Protein AF-A0A6N7X6L3-F1 (afdb_monomer)

Mean predicted aligned error: 9.49 Å

Secondary structure (DSSP, 8-state):
-HHHHHHTT-EE------TT-STTPPEEEEETTEEEEEEE-----TT--S-------HHHHHHHHHHHHHHHHH-TT---EEEEEEEEEE-STT-EEEEEETTHHHHHHHHS-----

Nearest PDB structures (foldseek):
  9jkp-assembly1_B  TM=3.740E-01  e=1.047E+00  Staphylococcus aureus subsp. aureus NCTC 8325
  4p86-assembly1_A  TM=4.506E-01  e=3.083E+00  Bacillus subtilis
  4p86-assembly1_D  TM=4.542E-01  e=6.056E+00  Bacillus subtilis

Structure (mmCIF, N/CA/C/O backbone):
data_AF-A0A6N7X6L3-F1
#
_entry.id   AF-A0A6N7X6L3-F1
#
loop_
_atom_site.group_PDB
_atom_site.id
_atom_site.type_symbol
_atom_site.label_atom_id
_atom_site.label_alt_id
_atom_site.label_comp_id
_atom_site.label_asym_id
_atom_site.label_entity_id
_atom_site.label_seq_id
_atom_site.pdbx_PDB_ins_code
_atom_site.Cartn_x
_atom_site.Cartn_y
_atom_site.Cartn_z
_atom_site.occupancy
_atom_site.B_iso_or_equiv
_atom_site.auth_seq_id
_atom_site.auth_comp_id
_atom_site.auth_asym_id
_atom_site.auth_atom_id
_atom_site.pdbx_PDB_model_num
ATOM 1 N N . MET A 1 1 ? 6.145 -9.542 -5.201 1.00 78.62 1 MET A N 1
ATOM 2 C CA . MET A 1 1 ? 5.902 -8.557 -4.121 1.00 78.62 1 MET A CA 1
ATO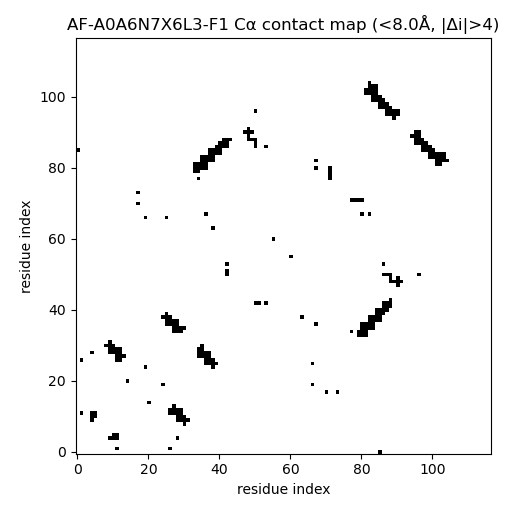M 3 C C . MET A 1 1 ? 4.874 -9.051 -3.105 1.00 78.62 1 MET A C 1
ATOM 5 O O . MET A 1 1 ? 5.204 -9.103 -1.931 1.00 78.62 1 MET A O 1
ATOM 9 N N . ARG A 1 2 ? 3.677 -9.490 -3.521 1.00 84.38 2 ARG A N 1
ATOM 10 C CA . ARG A 1 2 ? 2.666 -10.061 -2.603 1.00 84.38 2 ARG A CA 1
ATOM 11 C C . ARG A 1 2 ? 3.207 -11.226 -1.756 1.00 84.38 2 ARG A C 1
ATOM 13 O O . ARG A 1 2 ? 3.108 -11.180 -0.538 1.00 84.38 2 ARG A O 1
ATOM 20 N N . ASP A 1 3 ? 3.899 -12.182 -2.378 1.00 86.81 3 ASP A N 1
ATOM 21 C CA . ASP A 1 3 ? 4.529 -13.297 -1.645 1.00 86.81 3 ASP A CA 1
ATOM 22 C C . ASP A 1 3 ? 5.644 -12.843 -0.693 1.00 86.81 3 ASP A C 1
ATOM 24 O O . ASP A 1 3 ? 5.833 -13.425 0.372 1.00 86.81 3 ASP A O 1
ATOM 28 N N . TYR A 1 4 ? 6.377 -11.783 -1.054 1.00 87.94 4 TYR A N 1
ATOM 29 C CA . TYR A 1 4 ? 7.390 -11.189 -0.179 1.00 87.94 4 TYR A CA 1
ATOM 30 C C . TYR A 1 4 ? 6.740 -10.592 1.074 1.00 87.94 4 TYR A C 1
ATOM 32 O O . TYR A 1 4 ? 7.193 -10.866 2.182 1.00 87.94 4 TYR A O 1
ATOM 40 N N . LEU A 1 5 ? 5.659 -9.829 0.905 1.00 88.56 5 LEU A N 1
ATOM 41 C CA . LEU A 1 5 ? 4.891 -9.253 2.007 1.00 88.56 5 LEU A CA 1
ATOM 42 C C . LEU A 1 5 ? 4.325 -10.343 2.923 1.00 88.56 5 LEU A C 1
ATOM 44 O O . LEU A 1 5 ? 4.548 -10.301 4.132 1.00 88.56 5 LEU A O 1
ATOM 48 N N . ALA A 1 6 ? 3.699 -11.370 2.344 1.00 90.00 6 ALA A N 1
ATOM 49 C CA . ALA A 1 6 ? 3.192 -12.516 3.093 1.00 90.00 6 ALA A CA 1
ATOM 50 C C . ALA A 1 6 ? 4.307 -13.222 3.884 1.00 90.00 6 ALA A C 1
ATOM 52 O O . ALA A 1 6 ? 4.153 -13.514 5.068 1.00 90.00 6 ALA A O 1
ATOM 53 N N . HIS A 1 7 ? 5.477 -13.426 3.270 1.00 91.00 7 HIS A N 1
ATOM 54 C CA . HIS A 1 7 ? 6.644 -13.988 3.953 1.00 91.00 7 HIS A CA 1
ATOM 55 C C . HIS A 1 7 ? 7.160 -13.100 5.099 1.00 91.00 7 HIS A C 1
ATOM 57 O O . HIS A 1 7 ? 7.737 -13.602 6.064 1.00 91.00 7 HIS A O 1
ATOM 63 N N . ARG A 1 8 ? 6.956 -11.782 5.012 1.00 89.50 8 ARG A N 1
ATOM 64 C CA . ARG A 1 8 ? 7.311 -10.807 6.053 1.00 89.50 8 ARG A CA 1
ATOM 65 C C . ARG A 1 8 ? 6.237 -10.651 7.135 1.00 89.50 8 ARG A C 1
ATOM 67 O O . ARG A 1 8 ? 6.478 -9.899 8.073 1.00 89.50 8 ARG A O 1
ATOM 74 N N . GLY A 1 9 ? 5.123 -11.380 7.038 1.00 91.88 9 GLY A N 1
ATOM 75 C CA . GLY A 1 9 ? 4.037 -11.378 8.023 1.00 91.88 9 GLY A CA 1
ATOM 76 C C . GLY A 1 9 ? 2.903 -10.397 7.728 1.00 91.88 9 GLY A C 1
ATOM 77 O O . GLY A 1 9 ? 2.046 -10.215 8.583 1.00 91.88 9 GLY A O 1
ATOM 78 N N . TYR A 1 10 ? 2.887 -9.781 6.545 1.00 92.38 10 TYR A N 1
ATOM 79 C CA . TYR A 1 10 ? 1.812 -8.884 6.131 1.00 92.38 10 TYR A CA 1
ATOM 80 C C . TYR A 1 10 ? 0.626 -9.699 5.617 1.00 92.38 10 TYR A C 1
ATOM 82 O O . TYR A 1 10 ? 0.813 -10.653 4.852 1.00 92.38 10 TYR A O 1
ATOM 90 N N . GLU A 1 11 ? -0.595 -9.282 5.938 1.00 91.69 11 GLU A N 1
ATOM 91 C CA . GLU A 1 11 ? -1.791 -9.886 5.348 1.00 91.69 11 GLU A CA 1
ATOM 92 C C . GLU A 1 11 ? -2.167 -9.111 4.085 1.00 91.69 11 GLU A C 1
ATOM 94 O O . GLU A 1 11 ? -2.623 -7.969 4.132 1.00 91.69 11 GLU A O 1
ATOM 99 N N . VAL A 1 12 ? -1.923 -9.711 2.920 1.00 87.81 12 VAL A N 1
ATOM 100 C CA . VAL A 1 12 ?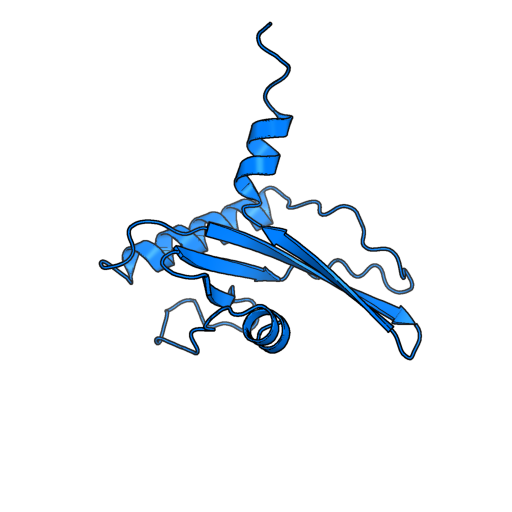 -2.218 -9.077 1.631 1.00 87.81 12 VAL A CA 1
ATOM 101 C C . VAL A 1 12 ? -3.718 -9.139 1.365 1.00 87.81 12 VAL A C 1
ATOM 103 O O . VAL A 1 12 ? -4.280 -10.226 1.209 1.00 87.81 12 VAL A O 1
ATOM 106 N N . ARG A 1 13 ? -4.358 -7.974 1.223 1.00 83.00 13 ARG A N 1
ATOM 107 C CA . ARG A 1 13 ? -5.760 -7.894 0.814 1.00 83.00 13 ARG A CA 1
ATOM 108 C C . ARG A 1 13 ? -5.833 -8.098 -0.694 1.00 83.00 13 A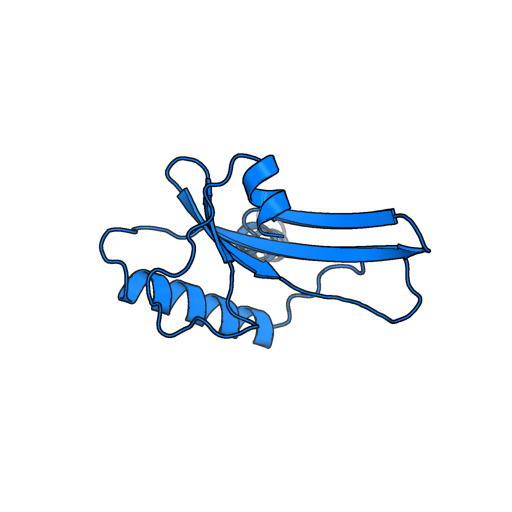RG A C 1
ATOM 110 O O . ARG A 1 13 ? -5.183 -7.407 -1.483 1.00 83.00 13 ARG A O 1
ATOM 117 N N . THR A 1 14 ? -6.552 -9.132 -1.109 1.00 64.31 14 THR A N 1
ATOM 118 C CA . THR A 1 14 ? -6.748 -9.452 -2.523 1.00 64.31 14 THR A CA 1
ATOM 119 C C . THR A 1 14 ? -8.157 -9.033 -2.913 1.00 64.31 14 THR A C 1
ATOM 121 O O . THR A 1 14 ? -9.110 -9.739 -2.624 1.00 64.31 14 THR A O 1
ATOM 124 N N . ALA A 1 15 ? -8.244 -7.873 -3.571 1.00 57.34 15 ALA A N 1
ATOM 125 C CA . ALA A 1 15 ? -9.417 -7.370 -4.280 1.00 57.34 15 ALA A CA 1
ATOM 126 C C . ALA A 1 15 ? -10.697 -7.231 -3.433 1.00 57.34 15 ALA A C 1
ATOM 128 O O . ALA A 1 15 ? -11.684 -7.928 -3.663 1.00 57.34 15 ALA A O 1
ATOM 129 N N . ASP A 1 16 ? -10.731 -6.231 -2.552 1.00 52.78 16 ASP A N 1
ATOM 130 C CA . ASP A 1 16 ? -12.000 -5.663 -2.077 1.00 52.78 16 ASP A CA 1
ATOM 131 C C . ASP A 1 16 ? -12.576 -4.713 -3.140 1.00 52.78 16 ASP A C 1
ATOM 133 O O . ASP A 1 16 ? -12.857 -3.558 -2.857 1.00 52.78 16 ASP A O 1
ATOM 137 N N . SER A 1 17 ? -12.721 -5.173 -4.393 1.00 51.41 17 SER A N 1
ATOM 138 C CA . SER A 1 17 ? -13.415 -4.457 -5.483 1.00 51.41 17 SER A CA 1
ATOM 139 C C . SER A 1 17 ? -13.172 -2.940 -5.506 1.00 51.41 17 SER A C 1
ATOM 141 O O . SER A 1 17 ? -14.103 -2.149 -5.680 1.00 51.41 17 SER A O 1
ATOM 143 N N . TRP A 1 18 ? -11.932 -2.520 -5.260 1.00 63.50 18 TRP A N 1
ATOM 144 C CA . TRP A 1 18 ? -11.617 -1.110 -5.169 1.00 63.50 18 TRP A CA 1
ATOM 145 C C . TRP A 1 18 ? -11.501 -0.578 -6.589 1.00 63.50 18 TRP A C 1
ATOM 147 O O . TRP A 1 18 ? -10.889 -1.192 -7.463 1.00 63.50 18 TRP A O 1
ATOM 157 N N . SER A 1 19 ? -12.086 0.590 -6.829 1.00 54.56 19 SER A N 1
ATOM 158 C CA . SER A 1 19 ? -12.131 1.243 -8.141 1.00 54.56 19 SER A CA 1
ATOM 159 C C . SER A 1 19 ? -10.751 1.515 -8.773 1.00 54.56 19 SER A C 1
ATOM 161 O O . SER A 1 19 ? -10.680 1.934 -9.929 1.00 54.56 19 SER A O 1
ATOM 163 N N . GLY A 1 20 ? -9.665 1.271 -8.031 1.00 54.97 20 GLY A N 1
ATOM 164 C CA . GLY A 1 20 ? -8.279 1.374 -8.465 1.00 54.97 20 GLY A CA 1
ATOM 165 C C . GLY A 1 20 ? -7.58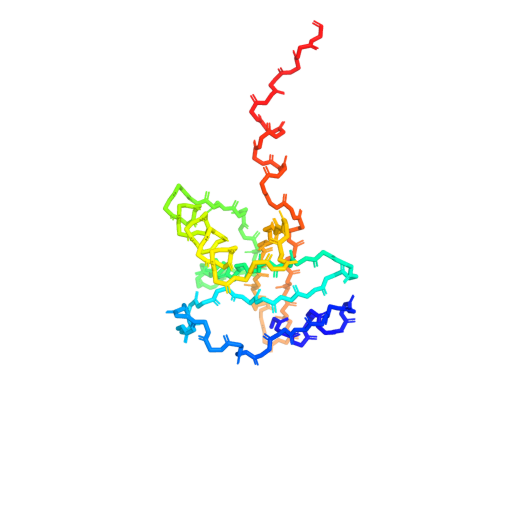7 0.075 -8.897 1.00 54.97 20 GLY A C 1
ATOM 166 O O . GLY A 1 20 ? -6.411 0.191 -9.208 1.00 54.97 20 GLY A O 1
ATOM 167 N N . ASP A 1 21 ? -8.241 -1.100 -8.941 1.00 55.56 21 ASP A N 1
ATOM 168 C CA . ASP A 1 21 ? -7.650 -2.437 -9.237 1.00 55.56 21 ASP A CA 1
ATOM 169 C C . ASP A 1 21 ? -7.142 -2.632 -10.700 1.00 55.56 21 ASP A C 1
ATOM 171 O O . ASP A 1 21 ? -7.475 -3.596 -11.395 1.00 55.56 21 ASP A O 1
ATOM 175 N N . GLY A 1 22 ? -6.327 -1.705 -11.208 1.00 58.22 22 GLY A N 1
ATOM 176 C CA . GLY A 1 22 ? -5.535 -1.873 -12.431 1.00 58.22 22 GLY A CA 1
ATOM 177 C C . GLY A 1 22 ? -4.236 -2.660 -12.206 1.00 58.22 22 GLY A C 1
ATOM 178 O O . GLY A 1 22 ? -3.842 -2.936 -11.077 1.00 58.22 22 GLY A O 1
ATOM 179 N N . GLU A 1 23 ? -3.530 -3.000 -13.287 1.00 56.84 23 GLU A N 1
ATOM 180 C CA . GLU A 1 23 ? -2.237 -3.714 -13.229 1.00 56.84 23 GLU A CA 1
ATOM 181 C C . GLU A 1 23 ? -1.156 -2.925 -12.457 1.00 56.84 23 GLU A C 1
ATOM 183 O O . GLU A 1 23 ? -0.315 -3.523 -11.789 1.00 56.84 23 GLU A O 1
A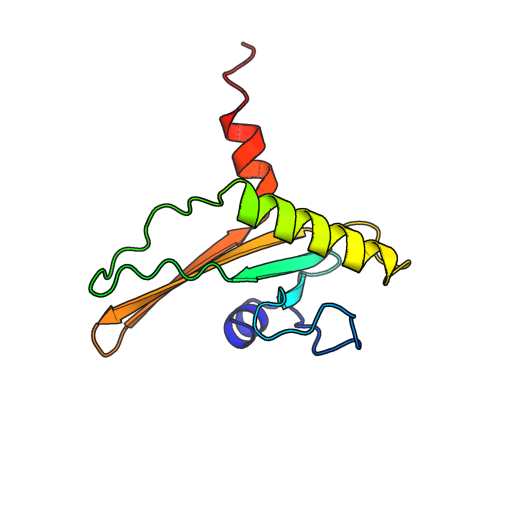TOM 188 N N . ASP A 1 24 ? -1.270 -1.592 -12.449 1.00 62.19 24 ASP A N 1
ATOM 189 C CA . ASP A 1 24 ? -0.400 -0.655 -11.722 1.00 62.19 24 ASP A CA 1
ATOM 190 C C . ASP A 1 24 ? -0.968 -0.216 -10.355 1.00 62.19 24 ASP A C 1
ATOM 192 O O . ASP A 1 24 ? -0.491 0.745 -9.746 1.00 62.19 24 ASP A O 1
ATOM 196 N N . ALA A 1 25 ? -2.025 -0.876 -9.869 1.00 70.81 25 ALA A N 1
ATOM 197 C CA . ALA A 1 25 ? -2.627 -0.550 -8.582 1.00 70.81 25 ALA A CA 1
ATOM 198 C C . ALA A 1 25 ? -1.670 -0.868 -7.424 1.00 70.81 25 ALA A C 1
ATOM 200 O O . ALA A 1 25 ? -1.020 -1.922 -7.426 1.00 70.81 25 ALA A O 1
ATOM 201 N N . PRO A 1 26 ? -1.610 -0.018 -6.385 1.00 77.00 26 PRO A N 1
ATOM 202 C CA . PRO A 1 26 ? -0.818 -0.330 -5.210 1.00 77.00 26 PRO A CA 1
ATOM 203 C C . PRO A 1 26 ? -1.351 -1.583 -4.509 1.00 77.00 26 PRO A C 1
ATOM 205 O O . PRO A 1 26 ? -2.555 -1.837 -4.447 1.00 77.00 26 PRO A O 1
ATOM 208 N N . ILE A 1 27 ? -0.440 -2.373 -3.945 1.00 84.94 27 ILE A N 1
ATOM 209 C CA . ILE A 1 27 ? -0.809 -3.533 -3.137 1.00 84.94 27 ILE A CA 1
ATOM 210 C C . ILE A 1 27 ? -1.288 -3.032 -1.782 1.00 84.94 27 ILE A C 1
ATOM 212 O O . ILE A 1 27 ? -0.541 -2.378 -1.060 1.00 84.94 27 ILE A O 1
ATOM 216 N N . VAL A 1 28 ? -2.504 -3.408 -1.411 1.00 87.94 28 VAL A N 1
ATOM 217 C CA . VAL A 1 28 ? -3.032 -3.181 -0.069 1.00 87.94 28 VAL A CA 1
ATOM 218 C C . VAL A 1 28 ? -2.693 -4.378 0.816 1.00 87.94 28 VAL A C 1
ATOM 220 O O . VAL A 1 28 ? -2.917 -5.533 0.440 1.00 87.94 28 VAL A O 1
ATOM 223 N N . ALA A 1 29 ? -2.151 -4.112 1.996 1.00 90.88 29 ALA A N 1
ATOM 224 C CA . ALA A 1 29 ? -1.863 -5.118 3.007 1.00 90.88 29 ALA A CA 1
ATOM 225 C C . ALA A 1 29 ? -2.087 -4.560 4.418 1.00 90.88 29 ALA A C 1
ATOM 227 O O . ALA A 1 29 ? -2.258 -3.355 4.590 1.00 90.88 29 ALA A O 1
ATOM 228 N N . THR A 1 30 ? -2.065 -5.420 5.430 1.00 92.00 30 THR A N 1
ATOM 229 C CA . THR A 1 30 ? -1.980 -5.011 6.838 1.00 92.00 30 THR A CA 1
ATOM 230 C C . THR A 1 30 ? -0.657 -5.454 7.453 1.00 92.00 30 THR A C 1
ATOM 232 O O . THR A 1 30 ? -0.157 -6.542 7.164 1.00 92.00 30 THR A O 1
ATOM 235 N N . ASP A 1 31 ? -0.087 -4.591 8.292 1.00 92.19 31 ASP A N 1
ATOM 236 C CA . ASP A 1 31 ? 1.070 -4.862 9.149 1.00 92.19 31 ASP A CA 1
ATOM 237 C C . ASP A 1 31 ? 0.621 -4.710 10.608 1.00 92.19 31 ASP A C 1
ATOM 239 O O . ASP A 1 31 ? 0.566 -3.604 11.150 1.00 92.19 31 ASP A O 1
ATOM 243 N N . GLY A 1 32 ? 0.182 -5.817 11.214 1.00 89.94 32 GLY A N 1
ATOM 244 C CA . GLY A 1 32 ? -0.573 -5.769 12.467 1.00 89.94 32 GLY A CA 1
ATOM 245 C C . GLY A 1 32 ? -1.887 -5.003 12.283 1.00 89.94 32 GLY A C 1
ATOM 246 O O . GLY A 1 32 ? -2.698 -5.365 11.433 1.00 89.94 32 GLY A O 1
ATOM 247 N N . ASP A 1 33 ? -2.070 -3.932 13.056 1.00 88.25 33 ASP A N 1
ATOM 248 C CA . ASP A 1 33 ? -3.271 -3.083 13.009 1.00 88.25 33 ASP A CA 1
ATOM 249 C C . ASP A 1 33 ? -3.171 -1.947 11.969 1.00 88.25 33 ASP A C 1
ATOM 251 O O . ASP A 1 33 ? -4.119 -1.185 11.778 1.00 88.25 33 ASP A O 1
ATOM 255 N N . GLU A 1 34 ? -2.025 -1.793 11.297 1.00 89.69 34 GLU A N 1
ATOM 256 C CA . GLU A 1 34 ? -1.795 -0.704 10.347 1.00 89.69 34 GLU A CA 1
ATOM 257 C C . GLU A 1 34 ? -2.136 -1.132 8.915 1.00 89.69 34 GLU A C 1
ATOM 259 O O . GLU A 1 34 ? -1.640 -2.144 8.416 1.00 89.69 34 GLU A O 1
ATOM 264 N N . THR A 1 35 ? -2.957 -0.339 8.220 1.00 89.75 35 THR A N 1
ATOM 265 C CA . THR A 1 35 ? -3.191 -0.526 6.781 1.00 89.75 35 THR A CA 1
ATOM 266 C C . THR A 1 35 ? -2.021 0.049 5.992 1.00 89.75 35 THR A C 1
ATOM 268 O O . THR A 1 35 ? -1.627 1.199 6.186 1.00 89.75 35 THR A O 1
ATOM 271 N N . VAL A 1 36 ? -1.486 -0.738 5.066 1.00 85.44 36 VAL A N 1
ATOM 272 C CA . VAL A 1 36 ? -0.338 -0.398 4.230 1.00 85.44 36 VAL A CA 1
ATOM 273 C C . VAL A 1 36 ? -0.766 -0.384 2.769 1.00 85.44 36 VAL A C 1
ATOM 275 O O . VAL A 1 36 ? -1.250 -1.390 2.248 1.00 85.44 36 VAL A O 1
ATOM 278 N N . LEU A 1 37 ? -0.542 0.741 2.091 1.00 84.81 37 LEU A N 1
ATOM 279 C CA . LEU A 1 37 ? -0.556 0.805 0.631 1.00 84.81 37 LEU A CA 1
ATOM 280 C C . LEU A 1 37 ? 0.885 0.790 0.138 1.00 84.81 37 LEU A C 1
ATOM 282 O O . LEU A 1 37 ? 1.662 1.699 0.435 1.00 84.81 37 LEU A O 1
ATOM 286 N N . MET A 1 38 ? 1.221 -0.248 -0.622 1.00 83.06 38 MET A N 1
ATOM 287 C CA . MET A 1 38 ? 2.536 -0.439 -1.207 1.00 83.06 38 MET A CA 1
ATOM 288 C C . MET A 1 38 ? 2.528 -0.110 -2.698 1.00 83.06 38 MET A C 1
ATOM 290 O O . MET A 1 38 ? 1.919 -0.831 -3.493 1.00 83.06 38 MET A O 1
ATOM 294 N N . ALA A 1 39 ? 3.271 0.926 -3.080 1.00 81.00 39 ALA A N 1
ATOM 295 C CA . ALA A 1 39 ? 3.650 1.152 -4.468 1.00 81.00 39 ALA A CA 1
ATOM 296 C C . ALA A 1 39 ? 4.781 0.204 -4.877 1.00 81.00 39 ALA A C 1
ATOM 298 O O . ALA A 1 39 ? 5.715 -0.043 -4.110 1.00 81.00 39 ALA A O 1
ATOM 299 N N . ILE A 1 40 ? 4.725 -0.298 -6.111 1.00 73.62 40 ILE A N 1
ATOM 300 C CA . ILE A 1 40 ? 5.862 -0.975 -6.737 1.00 73.62 40 ILE A CA 1
ATOM 301 C C . ILE A 1 40 ? 6.487 -0.002 -7.729 1.00 73.62 40 ILE A C 1
ATOM 303 O O . ILE A 1 40 ? 5.898 0.302 -8.760 1.00 73.62 40 ILE A O 1
ATOM 307 N N . ILE A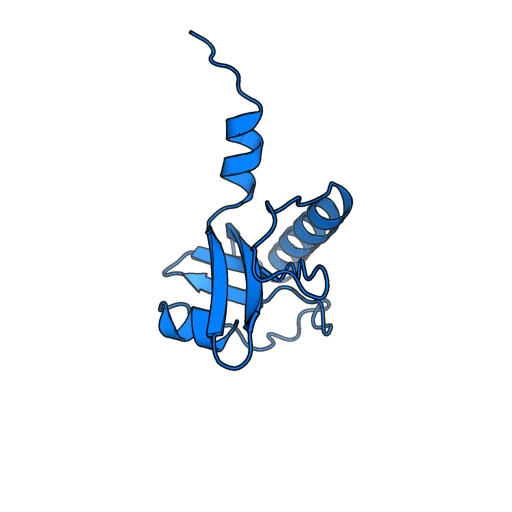 1 41 ? 7.694 0.462 -7.427 1.00 69.25 41 ILE A N 1
ATOM 308 C CA . ILE A 1 41 ? 8.467 1.335 -8.303 1.00 69.25 41 ILE A CA 1
ATOM 309 C C . ILE A 1 41 ? 9.531 0.466 -8.971 1.00 69.25 41 ILE A C 1
ATOM 311 O O . ILE A 1 41 ? 10.556 0.130 -8.377 1.00 69.25 41 ILE A O 1
ATOM 315 N N . SER A 1 42 ? 9.287 0.048 -10.211 1.00 59.78 42 SER A N 1
ATOM 316 C CA . SER A 1 42 ? 10.298 -0.658 -10.999 1.00 59.78 42 SER A CA 1
ATOM 317 C C . SER A 1 42 ? 11.275 0.353 -11.597 1.00 59.78 42 SER A C 1
ATOM 319 O O . SER A 1 42 ? 10.991 0.964 -12.625 1.00 59.78 42 SER A O 1
ATOM 321 N N . VAL A 1 43 ? 12.439 0.530 -10.972 1.00 54.44 43 VAL A N 1
ATOM 322 C CA . VAL A 1 43 ? 13.544 1.286 -11.578 1.00 54.44 43 VAL A CA 1
ATOM 323 C C . VAL A 1 43 ? 14.477 0.288 -12.256 1.00 54.44 43 VAL A C 1
ATOM 325 O O . VAL A 1 43 ? 15.467 -0.152 -11.678 1.00 54.44 43 VAL A O 1
ATOM 328 N N . CYS A 1 44 ? 14.129 -0.130 -13.470 1.00 48.84 44 CYS A N 1
ATOM 329 C CA . CYS A 1 44 ? 15.022 -0.932 -14.298 1.00 48.84 44 CYS A CA 1
ATOM 330 C C . CYS A 1 44 ? 15.689 -0.021 -15.331 1.00 48.84 44 CYS A C 1
ATOM 332 O O . CYS A 1 44 ? 15.108 0.255 -16.375 1.00 48.84 44 CYS A O 1
ATOM 334 N N . GLU A 1 45 ? 16.923 0.417 -15.072 1.00 52.97 45 GLU A N 1
ATOM 335 C CA . GLU A 1 45 ? 17.836 0.645 -16.194 1.00 52.97 45 GLU A CA 1
ATOM 336 C C . GLU A 1 45 ? 18.244 -0.738 -16.715 1.00 52.97 45 GLU A C 1
ATOM 338 O O . GLU A 1 45 ? 18.830 -1.536 -15.977 1.00 52.97 45 GLU A O 1
ATOM 343 N N . GLU A 1 46 ? 17.881 -1.060 -17.960 1.00 50.97 46 GLU A N 1
ATOM 344 C CA . GLU A 1 46 ? 18.257 -2.330 -18.588 1.00 50.97 46 GLU A CA 1
ATOM 345 C C . GLU A 1 46 ? 19.777 -2.543 -18.493 1.00 50.97 46 GLU A C 1
ATOM 347 O O . GLU A 1 46 ? 20.569 -1.734 -18.974 1.00 50.97 46 GLU A O 1
ATOM 352 N N . GLY A 1 47 ? 20.190 -3.644 -17.857 1.00 55.34 47 GLY A N 1
ATOM 353 C CA . GLY A 1 47 ? 21.602 -4.015 -17.706 1.00 55.34 47 GLY A CA 1
ATOM 354 C C . GLY A 1 47 ? 22.289 -3.527 -16.426 1.00 55.34 47 GLY A C 1
ATOM 355 O O . GLY A 1 47 ? 23.463 -3.841 -16.234 1.00 55.34 47 GLY A O 1
ATOM 356 N N . SER A 1 48 ? 21.586 -2.822 -15.534 1.00 61.78 48 SER A N 1
ATOM 357 C CA . SER A 1 48 ? 22.095 -2.472 -14.203 1.00 61.78 48 SER A CA 1
ATOM 358 C C . SER A 1 48 ? 21.639 -3.490 -13.152 1.00 61.78 48 SER A C 1
ATOM 360 O O . SER A 1 48 ? 20.451 -3.768 -13.019 1.00 61.78 48 SER A O 1
ATOM 362 N N . ASP A 1 49 ? 22.572 -4.038 -12.369 1.00 64.62 49 ASP A N 1
ATOM 363 C CA . ASP A 1 49 ? 22.286 -4.862 -11.182 1.00 64.62 49 ASP A CA 1
ATOM 364 C C . ASP A 1 49 ? 22.229 -4.028 -9.883 1.00 64.62 49 ASP A C 1
ATOM 366 O O . ASP A 1 49 ? 22.172 -4.567 -8.761 1.00 64.62 49 ASP A O 1
ATOM 370 N N . ILE A 1 50 ? 22.275 -2.701 -10.042 1.00 63.28 50 ILE A N 1
ATOM 371 C CA . ILE A 1 50 ? 22.265 -1.708 -8.978 1.00 63.28 50 ILE A CA 1
ATOM 372 C C . ILE A 1 50 ? 20.837 -1.200 -8.812 1.00 63.28 50 ILE A C 1
ATOM 374 O O . ILE A 1 50 ? 20.232 -0.667 -9.738 1.00 63.28 50 ILE A O 1
ATOM 378 N N . LEU A 1 51 ? 20.320 -1.308 -7.589 1.00 65.25 51 LEU A N 1
ATOM 379 C CA . LEU A 1 51 ? 19.120 -0.583 -7.191 1.00 65.25 51 LEU A CA 1
ATOM 380 C C . LEU A 1 51 ? 19.450 0.910 -7.173 1.00 65.25 51 LEU A C 1
ATOM 382 O O . LEU A 1 51 ? 20.087 1.385 -6.226 1.00 65.25 51 LEU A O 1
ATOM 386 N N . ALA A 1 52 ? 19.040 1.630 -8.219 1.00 62.25 52 ALA A N 1
ATOM 387 C CA . ALA A 1 52 ? 19.168 3.082 -8.292 1.00 62.25 52 ALA A CA 1
ATOM 388 C C . ALA A 1 52 ? 18.589 3.733 -7.028 1.00 62.25 52 ALA A C 1
ATOM 390 O O . ALA A 1 52 ? 17.720 3.158 -6.365 1.00 62.25 52 ALA A O 1
ATOM 391 N N . GLU A 1 53 ? 19.065 4.921 -6.647 1.00 61.69 53 GLU A N 1
ATOM 392 C CA . GLU A 1 53 ? 18.393 5.639 -5.566 1.00 61.69 53 GLU A CA 1
ATOM 393 C C . GLU A 1 53 ? 16.926 5.868 -5.955 1.00 61.69 53 GLU A C 1
ATOM 395 O O . GLU A 1 53 ? 16.654 6.282 -7.083 1.00 61.69 53 GLU A O 1
ATOM 400 N N . PRO A 1 54 ? 15.975 5.570 -5.055 1.00 60.25 54 PRO A N 1
ATOM 401 C CA . PRO A 1 54 ? 14.569 5.719 -5.368 1.00 60.25 54 PRO A CA 1
ATOM 402 C C . PRO A 1 54 ? 14.284 7.214 -5.478 1.00 60.25 54 PRO A C 1
ATOM 404 O O . PRO A 1 54 ? 14.276 7.934 -4.478 1.00 60.25 54 PRO A O 1
ATOM 407 N N . CYS A 1 55 ? 14.103 7.683 -6.708 1.00 56.44 55 CYS A N 1
ATOM 408 C CA . CYS A 1 55 ? 13.593 9.010 -6.996 1.00 56.44 55 CYS A CA 1
ATOM 409 C C . CYS A 1 55 ? 12.084 8.863 -7.171 1.00 56.44 55 CYS A C 1
ATOM 411 O O . CYS A 1 55 ? 11.605 8.625 -8.276 1.00 56.44 55 CYS A O 1
ATOM 413 N N . VAL A 1 56 ? 11.339 8.927 -6.066 1.00 62.81 56 VAL A N 1
ATOM 414 C CA . VAL A 1 56 ? 9.892 9.138 -6.164 1.00 62.81 56 VAL A CA 1
ATOM 415 C C . VAL A 1 56 ? 9.724 10.559 -6.681 1.00 62.81 56 VAL A C 1
ATOM 417 O O . VAL A 1 56 ? 9.987 11.523 -5.957 1.00 62.81 56 VAL A O 1
ATOM 420 N N . GLY A 1 57 ? 9.393 10.694 -7.961 1.00 66.81 57 GLY A N 1
ATOM 421 C CA . GLY A 1 57 ? 9.113 11.990 -8.547 1.00 66.81 57 GLY A CA 1
ATOM 422 C C . GLY A 1 57 ? 7.812 12.568 -7.993 1.00 66.81 57 GLY A C 1
ATOM 423 O O . GLY A 1 57 ? 7.004 11.900 -7.345 1.00 66.81 57 GLY A O 1
ATOM 424 N N . VAL A 1 58 ? 7.598 13.857 -8.254 1.00 70.88 58 VAL A N 1
ATOM 425 C CA . VAL A 1 58 ? 6.379 14.563 -7.827 1.00 70.88 58 VAL A CA 1
ATOM 426 C C . VAL A 1 58 ? 5.123 13.913 -8.426 1.00 70.88 58 VAL A C 1
ATOM 428 O O . VAL A 1 58 ? 4.075 13.892 -7.787 1.00 70.88 58 VAL A O 1
ATOM 431 N N . ALA A 1 59 ? 5.220 13.356 -9.637 1.00 73.06 59 ALA A N 1
ATOM 432 C CA . ALA A 1 59 ? 4.100 12.702 -10.305 1.00 73.06 59 ALA A CA 1
ATOM 433 C C . ALA A 1 59 ? 3.718 11.380 -9.623 1.00 73.06 59 ALA A C 1
ATOM 435 O O . ALA A 1 59 ? 2.545 11.166 -9.320 1.00 73.06 59 ALA A O 1
ATOM 436 N N . GLU A 1 60 ? 4.701 10.529 -9.327 1.00 73.25 60 GLU A N 1
ATOM 437 C CA . GLU A 1 60 ? 4.517 9.269 -8.605 1.00 73.25 60 GLU A CA 1
ATOM 438 C C . GLU A 1 60 ? 3.952 9.530 -7.205 1.00 73.25 60 GLU A C 1
ATOM 440 O O . GLU A 1 60 ? 3.030 8.845 -6.759 1.00 73.25 60 GLU A O 1
ATOM 445 N N . PHE A 1 61 ? 4.430 10.589 -6.548 1.00 74.19 61 PHE A N 1
ATOM 446 C CA . PHE A 1 61 ? 3.898 11.022 -5.263 1.00 74.19 61 PHE A CA 1
ATOM 447 C C . PHE A 1 61 ? 2.416 11.416 -5.336 1.00 74.19 61 PHE A C 1
ATOM 449 O O . PHE A 1 61 ? 1.627 10.963 -4.510 1.00 74.19 61 PHE A O 1
ATOM 456 N N . GLU A 1 62 ? 2.007 12.240 -6.304 1.00 80.25 62 GLU A N 1
ATOM 457 C CA . GLU A 1 62 ? 0.602 12.655 -6.432 1.00 80.25 62 GLU A CA 1
ATOM 458 C C . GLU A 1 62 ? -0.323 11.483 -6.779 1.00 80.25 62 GLU A C 1
ATOM 460 O O . GLU A 1 62 ? -1.445 11.403 -6.268 1.00 80.25 62 GLU A O 1
ATOM 465 N N . ILE A 1 63 ? 0.156 10.535 -7.592 1.00 79.06 63 ILE A N 1
ATOM 466 C CA . ILE A 1 63 ? -0.559 9.285 -7.880 1.00 79.06 63 ILE A CA 1
ATOM 467 C C . ILE A 1 63 ? -0.798 8.511 -6.581 1.00 79.06 63 ILE A C 1
ATOM 469 O O . ILE A 1 63 ? -1.935 8.128 -6.291 1.00 79.06 63 ILE A O 1
ATOM 473 N N . MET A 1 64 ? 0.237 8.353 -5.757 1.00 79.25 64 MET A N 1
ATOM 474 C CA . MET A 1 64 ? 0.134 7.610 -4.504 1.00 79.25 64 MET A CA 1
ATOM 475 C C . MET A 1 64 ? -0.679 8.330 -3.439 1.00 79.25 64 MET A C 1
ATOM 477 O O . MET A 1 64 ? -1.502 7.716 -2.759 1.00 79.25 64 MET A O 1
ATOM 481 N N . ARG A 1 65 ? -0.548 9.652 -3.345 1.00 83.31 65 ARG A N 1
ATOM 482 C CA . ARG A 1 65 ? -1.398 10.476 -2.488 1.00 83.31 65 ARG A CA 1
ATOM 483 C C . ARG A 1 65 ? -2.867 10.304 -2.862 1.00 83.31 65 ARG A C 1
ATOM 485 O O . ARG A 1 65 ? -3.707 10.127 -1.980 1.00 83.31 65 ARG A O 1
ATOM 492 N N . ARG A 1 66 ? -3.185 10.334 -4.158 1.00 84.81 66 ARG A N 1
ATOM 493 C CA . ARG A 1 66 ? -4.544 10.100 -4.652 1.00 84.81 66 ARG A CA 1
ATOM 494 C C . ARG A 1 66 ? -5.027 8.692 -4.306 1.00 84.81 66 ARG A C 1
ATOM 496 O O . ARG A 1 66 ? -6.159 8.564 -3.855 1.00 84.81 66 ARG A O 1
ATOM 503 N N . ALA A 1 67 ? -4.187 7.673 -4.471 1.00 84.06 67 ALA A N 1
ATOM 504 C CA . ALA A 1 67 ? -4.522 6.293 -4.129 1.00 84.06 67 ALA A CA 1
ATOM 505 C C . ALA A 1 67 ? -4.848 6.133 -2.633 1.00 84.06 67 ALA A C 1
ATOM 507 O O . ALA A 1 67 ? -5.904 5.606 -2.300 1.00 84.06 67 ALA A O 1
ATOM 508 N N . CYS A 1 68 ? -4.023 6.677 -1.733 1.00 86.44 68 CYS A N 1
ATOM 509 C CA . CYS A 1 68 ? -4.303 6.658 -0.294 1.00 86.44 68 CYS A CA 1
ATOM 510 C C . CYS A 1 68 ? -5.628 7.350 0.050 1.00 86.44 68 CYS A C 1
ATOM 512 O O . CYS A 1 68 ? -6.422 6.820 0.821 1.00 86.44 68 CYS A O 1
ATOM 514 N N . LEU A 1 69 ? -5.894 8.522 -0.535 1.00 86.88 69 LEU A N 1
ATOM 515 C CA . LEU A 1 69 ? -7.134 9.259 -0.274 1.00 86.88 69 LEU A CA 1
ATOM 516 C C . LEU A 1 69 ? -8.375 8.526 -0.793 1.00 86.88 69 LEU A C 1
ATOM 518 O O . LEU A 1 69 ? -9.400 8.526 -0.120 1.00 86.88 69 LEU A O 1
ATOM 522 N N . LEU A 1 70 ? -8.285 7.907 -1.971 1.00 86.00 70 LEU A N 1
ATOM 523 C CA . LEU A 1 70 ? -9.372 7.102 -2.524 1.00 86.00 70 LEU A CA 1
ATOM 524 C C . LEU A 1 70 ? -9.619 5.849 -1.681 1.00 86.00 70 LEU A C 1
ATOM 526 O O . LEU A 1 70 ? -10.771 5.517 -1.431 1.00 86.00 70 LEU A O 1
ATOM 530 N N . TYR A 1 71 ? -8.561 5.197 -1.194 1.00 86.19 71 TYR A N 1
ATOM 531 C CA . TYR A 1 71 ? -8.712 4.037 -0.323 1.00 86.19 71 TYR A CA 1
ATOM 532 C C . TYR A 1 71 ? -9.411 4.413 0.990 1.00 86.19 71 TYR A C 1
ATOM 534 O O . TYR A 1 71 ? -10.380 3.761 1.357 1.00 86.19 71 TYR A O 1
ATOM 542 N N . LEU A 1 72 ? -8.995 5.503 1.651 1.00 87.88 72 LEU A N 1
ATOM 543 C CA . LEU A 1 72 ? -9.669 6.012 2.858 1.00 87.88 72 LEU A CA 1
ATOM 544 C C . LEU A 1 72 ? -11.138 6.378 2.603 1.00 87.88 72 LEU A C 1
ATOM 546 O O . LEU A 1 72 ? -11.988 6.153 3.456 1.00 87.88 72 LEU A O 1
ATOM 550 N N . ALA A 1 73 ? -11.445 6.961 1.441 1.00 88.44 73 ALA A N 1
ATOM 551 C CA . ALA A 1 73 ? -12.812 7.344 1.099 1.00 88.44 73 ALA A CA 1
ATOM 552 C C . ALA A 1 73 ? -13.736 6.128 0.919 1.00 88.44 73 ALA A C 1
ATOM 554 O O . ALA A 1 73 ? -14.907 6.199 1.292 1.00 88.44 73 ALA A O 1
ATOM 555 N N . ASP A 1 74 ? -13.204 5.029 0.378 1.00 86.94 74 ASP A N 1
ATOM 556 C CA . ASP A 1 74 ? -13.952 3.792 0.142 1.00 86.94 74 ASP A CA 1
ATOM 557 C C . ASP A 1 74 ? -13.989 2.871 1.387 1.00 86.94 74 ASP A C 1
ATOM 559 O O . ASP A 1 74 ? -14.854 1.999 1.469 1.00 86.94 74 ASP A O 1
ATOM 563 N N . HIS A 1 75 ? -13.114 3.090 2.383 1.00 87.25 75 HIS A N 1
ATOM 564 C CA . HIS A 1 75 ? -12.957 2.245 3.580 1.00 87.25 75 HIS A CA 1
ATOM 565 C C . HIS A 1 75 ? -13.062 3.067 4.874 1.00 87.25 75 HIS A C 1
ATOM 567 O O . HIS A 1 75 ? -12.065 3.452 5.483 1.00 87.25 75 HIS A O 1
ATOM 573 N N . GLY A 1 76 ? -14.300 3.341 5.302 1.00 84.94 76 GLY A N 1
ATOM 574 C CA . GLY A 1 76 ? -14.590 4.187 6.469 1.00 84.94 76 GLY A CA 1
ATOM 575 C C . GLY A 1 76 ? -14.183 3.612 7.834 1.00 84.94 76 GLY A C 1
ATOM 576 O O . GLY A 1 76 ? -14.333 4.299 8.840 1.00 84.94 76 GLY A O 1
ATOM 577 N N . ASP A 1 77 ? -13.708 2.368 7.885 1.00 86.94 77 ASP A N 1
ATOM 578 C CA . ASP A 1 77 ? -13.133 1.701 9.058 1.00 86.94 77 ASP A CA 1
ATOM 579 C C . ASP A 1 77 ? -11.608 1.880 9.175 1.00 86.94 77 ASP A C 1
ATOM 581 O O . ASP A 1 77 ? -11.011 1.448 10.161 1.00 86.94 77 ASP A O 1
ATOM 585 N N . VAL A 1 78 ? -10.972 2.519 8.190 1.00 88.88 78 VAL A N 1
ATOM 586 C CA . VAL A 1 78 ? -9.527 2.754 8.158 1.00 88.88 78 VAL A CA 1
ATOM 587 C C . VAL A 1 78 ? -9.229 4.220 8.465 1.00 88.88 78 VAL A C 1
ATOM 589 O O . VAL A 1 78 ? -9.503 5.108 7.664 1.00 88.88 78 VAL A O 1
ATOM 592 N N . ASP A 1 79 ? -8.603 4.473 9.615 1.00 86.31 79 ASP A N 1
ATOM 593 C CA . ASP A 1 79 ? -8.282 5.836 10.071 1.00 86.31 79 ASP A CA 1
ATOM 594 C C . ASP A 1 79 ? -6.936 6.362 9.541 1.00 86.31 79 ASP A C 1
ATOM 596 O O . ASP A 1 79 ? -6.691 7.572 9.506 1.00 86.31 79 ASP A O 1
ATOM 600 N N . ALA A 1 80 ? -6.032 5.460 9.152 1.00 87.50 80 ALA A N 1
ATOM 601 C CA . ALA A 1 80 ? -4.691 5.801 8.697 1.00 87.50 80 ALA A CA 1
ATOM 602 C C . ALA A 1 80 ? -4.143 4.766 7.711 1.00 87.50 80 ALA A C 1
ATOM 604 O O . ALA A 1 80 ? -4.442 3.576 7.794 1.00 87.50 80 ALA A O 1
ATOM 605 N N . ILE A 1 81 ? -3.293 5.242 6.799 1.00 87.69 81 ILE A N 1
ATOM 606 C CA . ILE A 1 81 ? -2.574 4.412 5.833 1.00 87.69 81 ILE A CA 1
ATOM 607 C C . ILE A 1 81 ? -1.086 4.730 5.919 1.00 87.69 81 ILE A C 1
ATOM 609 O O . ILE A 1 81 ? -0.683 5.892 5.782 1.00 87.69 81 ILE A O 1
ATOM 613 N N . ARG A 1 82 ? -0.266 3.687 6.061 1.00 88.69 82 ARG A N 1
ATOM 614 C CA . ARG A 1 82 ? 1.172 3.764 5.821 1.00 88.69 82 ARG A CA 1
ATOM 615 C C . ARG A 1 82 ? 1.451 3.593 4.340 1.00 88.69 82 ARG A C 1
ATOM 617 O O . ARG A 1 82 ? 1.004 2.636 3.713 1.00 88.69 82 ARG A O 1
ATOM 624 N N . HIS A 1 83 ? 2.203 4.534 3.792 1.00 85.19 83 HIS A N 1
ATOM 625 C CA . HIS A 1 83 ? 2.683 4.453 2.424 1.00 85.19 83 HIS A CA 1
ATOM 626 C C . HIS A 1 83 ? 4.081 3.840 2.404 1.00 85.19 83 HIS A C 1
ATOM 628 O O . HIS A 1 83 ? 5.032 4.459 2.899 1.00 85.19 83 HIS A O 1
ATOM 634 N N . ASP A 1 84 ? 4.188 2.659 1.809 1.00 86.62 84 ASP A N 1
ATOM 635 C CA . ASP A 1 84 ? 5.449 1.955 1.617 1.00 86.62 84 ASP A CA 1
ATOM 636 C C . ASP A 1 84 ? 5.801 1.913 0.123 1.00 86.62 84 ASP A C 1
ATOM 638 O O . ASP A 1 84 ? 4.929 1.755 -0.727 1.00 86.62 84 ASP A O 1
ATOM 642 N N . ASP A 1 85 ? 7.092 1.999 -0.192 1.00 82.38 85 ASP A N 1
ATOM 643 C CA . ASP A 1 85 ? 7.592 1.847 -1.562 1.00 82.38 85 ASP A CA 1
ATOM 644 C C . ASP A 1 85 ? 8.431 0.576 -1.673 1.00 82.38 85 ASP A C 1
ATOM 646 O O . ASP A 1 85 ? 9.297 0.304 -0.836 1.00 82.38 85 ASP A O 1
ATOM 650 N N . GLY A 1 86 ? 8.192 -0.210 -2.716 1.00 80.88 86 GLY A N 1
ATOM 651 C CA . GLY A 1 86 ? 8.964 -1.402 -3.030 1.00 80.88 86 GLY A CA 1
ATOM 652 C C . GLY A 1 86 ? 9.636 -1.282 -4.388 1.00 80.88 86 GLY A C 1
ATOM 653 O O . GLY A 1 86 ? 8.972 -1.015 -5.384 1.00 80.88 86 GLY A O 1
ATOM 654 N N . ASP A 1 87 ? 10.932 -1.560 -4.454 1.00 78.06 87 ASP A N 1
ATOM 655 C CA . ASP A 1 87 ? 11.651 -1.721 -5.715 1.00 78.06 87 ASP A CA 1
ATOM 656 C C . ASP A 1 87 ? 12.331 -3.089 -5.778 1.00 78.06 87 ASP A C 1
ATOM 658 O O . ASP A 1 87 ? 12.547 -3.770 -4.768 1.00 78.06 87 ASP A O 1
ATOM 662 N N . HIS A 1 88 ? 12.619 -3.533 -6.995 1.00 74.44 88 HIS A N 1
ATOM 663 C CA . HIS A 1 88 ? 13.368 -4.755 -7.221 1.00 74.44 88 HIS A CA 1
ATOM 664 C C . HIS A 1 88 ? 14.211 -4.645 -8.487 1.00 74.44 88 HIS A C 1
ATOM 666 O O . HIS A 1 88 ? 13.853 -3.944 -9.429 1.00 74.44 88 HIS A O 1
ATOM 672 N N . VAL A 1 89 ? 15.326 -5.371 -8.508 1.00 76.69 89 VAL A N 1
ATOM 673 C CA . VAL A 1 89 ? 16.182 -5.534 -9.687 1.00 76.69 89 VAL A CA 1
ATOM 674 C C . VAL A 1 89 ? 16.600 -6.990 -9.811 1.00 76.69 89 VAL A C 1
ATOM 676 O O . VAL A 1 89 ? 16.857 -7.662 -8.808 1.00 76.69 89 VAL A O 1
ATOM 679 N N . VAL A 1 90 ? 16.683 -7.484 -11.042 1.00 73.00 90 VAL A N 1
ATOM 680 C CA . VAL A 1 90 ? 17.233 -8.807 -11.345 1.00 73.00 90 VAL A CA 1
ATOM 681 C C . VAL A 1 90 ? 18.741 -8.656 -11.553 1.00 73.00 90 VAL A C 1
ATOM 683 O O . VAL A 1 90 ? 19.199 -8.150 -12.572 1.00 73.00 90 VAL A O 1
ATOM 686 N N . ALA A 1 91 ? 19.522 -9.062 -10.554 1.00 72.06 91 ALA A N 1
ATOM 687 C CA . ALA A 1 91 ? 20.979 -9.024 -10.573 1.00 72.06 91 ALA A CA 1
ATOM 688 C C . ALA A 1 91 ? 21.535 -10.289 -11.257 1.00 72.06 91 ALA A C 1
ATOM 690 O O . ALA A 1 91 ? 21.979 -11.234 -10.606 1.00 72.06 91 ALA A O 1
ATOM 691 N N . GLY A 1 92 ? 21.486 -10.323 -12.589 1.00 68.00 92 GLY A N 1
ATOM 692 C CA . GLY A 1 92 ? 21.948 -11.468 -13.383 1.00 68.00 92 GLY A CA 1
ATOM 693 C C . GLY A 1 92 ? 21.009 -12.683 -13.335 1.00 68.00 92 GLY A C 1
ATOM 694 O O . GLY A 1 92 ? 19.877 -12.606 -12.872 1.00 68.00 92 GLY A O 1
ATOM 695 N N . GLU A 1 93 ? 21.472 -13.836 -13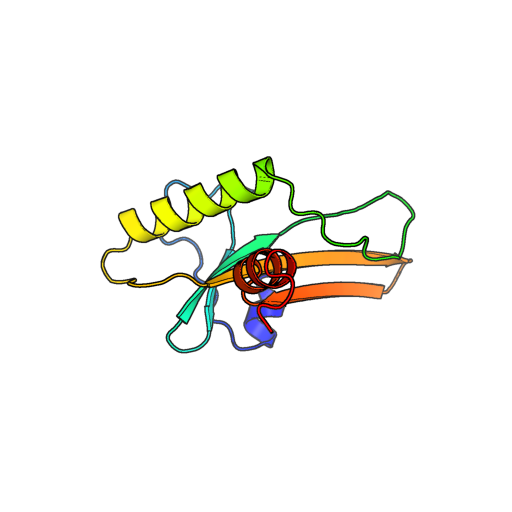.827 1.00 71.44 93 GLU A N 1
ATOM 696 C CA . GLU A 1 93 ? 20.595 -14.973 -14.183 1.00 71.44 93 GLU A CA 1
ATOM 697 C C . GLU A 1 93 ? 19.880 -15.660 -13.004 1.00 71.44 93 GLU A C 1
ATOM 699 O O . GLU A 1 93 ? 18.937 -16.422 -13.212 1.00 71.44 93 GLU A O 1
ATOM 704 N N . ARG A 1 94 ? 20.340 -15.463 -11.760 1.00 75.94 94 ARG A N 1
ATOM 705 C CA . ARG A 1 94 ? 19.874 -16.244 -10.594 1.00 75.94 94 ARG A CA 1
ATOM 706 C C . ARG A 1 94 ? 19.666 -15.437 -9.319 1.00 75.94 94 ARG A C 1
ATOM 708 O O . ARG A 1 94 ? 19.462 -16.032 -8.261 1.00 75.94 94 ARG A O 1
ATOM 715 N N . GLN A 1 95 ? 19.766 -14.115 -9.379 1.00 77.12 95 GLN A N 1
ATOM 716 C CA . GLN A 1 95 ? 19.623 -13.274 -8.197 1.00 77.12 95 GLN A CA 1
ATOM 717 C C . GLN A 1 95 ? 18.667 -12.127 -8.484 1.00 77.12 95 GLN A C 1
ATOM 719 O O . GLN A 1 95 ? 18.703 -11.513 -9.542 1.00 77.12 95 GLN A O 1
ATOM 724 N N . ALA A 1 96 ? 17.827 -11.823 -7.505 1.00 77.31 96 ALA A N 1
ATOM 725 C CA . ALA A 1 96 ? 17.045 -10.604 -7.470 1.00 77.31 96 ALA A CA 1
ATOM 726 C C . ALA A 1 96 ? 17.312 -9.911 -6.136 1.00 77.31 96 ALA A C 1
ATOM 728 O O . ALA A 1 96 ? 17.450 -10.568 -5.101 1.00 77.31 96 ALA A O 1
ATOM 729 N N . LYS A 1 97 ? 17.408 -8.587 -6.166 1.00 79.75 97 LYS A N 1
ATOM 730 C CA . LYS A 1 97 ? 17.473 -7.744 -4.973 1.00 79.75 97 LYS A CA 1
ATOM 731 C C . 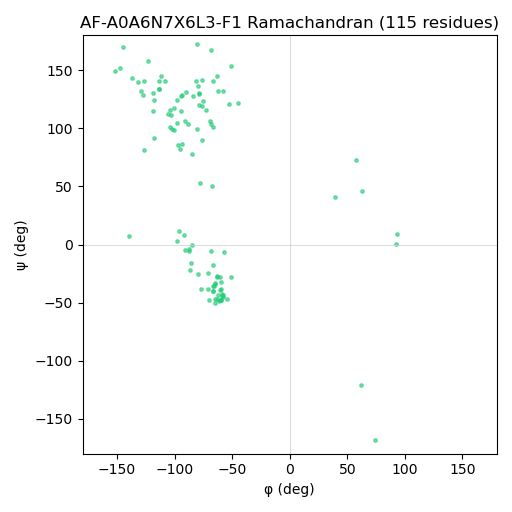LYS A 1 97 ? 16.139 -7.018 -4.863 1.00 79.75 97 LYS A C 1
ATOM 733 O O . LYS A 1 97 ? 15.593 -6.594 -5.877 1.00 79.75 97 LYS A O 1
ATOM 738 N N . LEU A 1 98 ? 15.631 -6.887 -3.644 1.00 83.06 98 LEU A N 1
ATOM 739 C CA . LEU A 1 98 ? 14.394 -6.176 -3.337 1.00 83.06 98 LEU A CA 1
ATOM 740 C C . LEU A 1 98 ? 14.672 -5.194 -2.203 1.00 83.06 98 LEU A C 1
ATOM 742 O O . LEU A 1 98 ? 15.275 -5.581 -1.196 1.00 83.06 98 LEU A O 1
ATOM 746 N N . ARG A 1 99 ? 14.232 -3.945 -2.356 1.00 84.81 99 ARG A N 1
ATOM 747 C CA . ARG A 1 99 ? 14.210 -2.954 -1.278 1.00 84.81 99 ARG A CA 1
ATOM 748 C C . ARG A 1 99 ? 12.765 -2.636 -0.948 1.00 84.81 99 ARG A C 1
ATOM 750 O O . ARG A 1 99 ? 11.950 -2.393 -1.829 1.00 84.81 99 ARG A O 1
ATOM 757 N N . HIS A 1 100 ? 12.476 -2.618 0.342 1.00 86.50 100 HIS A N 1
ATOM 758 C CA . HIS A 1 100 ? 11.193 -2.204 0.889 1.00 86.50 100 HIS A CA 1
ATOM 759 C C . HIS A 1 100 ? 11.450 -1.001 1.793 1.00 86.50 100 HIS A C 1
ATOM 761 O O . HIS A 1 100 ? 12.177 -1.095 2.783 1.00 86.50 100 HIS A O 1
ATOM 767 N N . LEU A 1 101 ? 10.916 0.148 1.398 1.00 83.56 101 LEU A N 1
ATOM 768 C CA . LEU A 1 101 ? 10.987 1.409 2.117 1.00 83.56 101 LEU A CA 1
ATOM 769 C C . LEU A 1 101 ? 9.699 1.596 2.908 1.00 83.56 101 LEU A C 1
ATOM 771 O O . LEU A 1 101 ? 8.656 1.926 2.348 1.00 83.56 101 LEU A O 1
ATOM 775 N N . ILE A 1 102 ? 9.794 1.392 4.216 1.00 85.12 102 ILE A N 1
ATOM 776 C CA . ILE A 1 102 ? 8.666 1.547 5.131 1.00 85.12 102 ILE A CA 1
ATOM 777 C C . ILE A 1 102 ? 8.442 3.035 5.416 1.00 85.12 102 ILE A C 1
ATOM 779 O O . ILE A 1 102 ? 9.384 3.744 5.781 1.00 85.12 102 ILE A O 1
ATOM 783 N N . GLY A 1 103 ? 7.204 3.507 5.263 1.00 78.25 103 GLY A N 1
ATOM 784 C CA . GLY A 1 103 ? 6.810 4.873 5.603 1.00 78.25 103 GLY A CA 1
ATOM 785 C C . GLY A 1 103 ? 7.525 5.935 4.769 1.00 78.25 103 GLY A C 1
ATOM 786 O O . GLY A 1 103 ? 8.001 6.928 5.322 1.00 78.25 103 GLY A O 1
ATOM 787 N N . ALA A 1 104 ? 7.613 5.752 3.449 1.00 66.81 104 ALA A N 1
ATOM 788 C CA . ALA A 1 104 ? 8.428 6.571 2.543 1.00 66.81 104 ALA A CA 1
ATOM 789 C C . ALA A 1 104 ? 8.210 8.095 2.686 1.00 66.81 104 ALA A C 1
ATOM 791 O O . ALA A 1 104 ? 9.148 8.882 2.522 1.00 66.81 104 ALA A O 1
ATOM 792 N N . ARG A 1 105 ? 7.015 8.519 3.121 1.00 60.44 105 ARG A N 1
ATOM 793 C CA . ARG A 1 105 ? 6.701 9.909 3.487 1.00 60.44 105 ARG A CA 1
ATOM 794 C C . ARG A 1 105 ? 7.587 10.473 4.611 1.00 60.44 105 ARG A C 1
ATOM 796 O O . ARG A 1 105 ? 8.058 11.602 4.495 1.00 60.44 105 ARG A O 1
ATOM 803 N N . GLN A 1 106 ? 7.858 9.706 5.671 1.00 53.16 106 GLN A N 1
ATOM 804 C CA . GLN A 1 106 ? 8.659 10.179 6.813 1.00 53.16 106 GLN A CA 1
ATOM 805 C C . GLN A 1 106 ? 10.094 10.528 6.399 1.00 53.16 106 GLN A C 1
ATOM 807 O O . GLN A 1 106 ? 10.729 11.398 6.998 1.00 53.16 106 GLN A O 1
ATOM 812 N N . ARG A 1 107 ? 10.613 9.891 5.343 1.00 49.53 107 ARG A N 1
ATOM 813 C CA . ARG A 1 107 ? 11.971 10.131 4.849 1.00 49.53 107 ARG A CA 1
ATOM 814 C C . ARG A 1 107 ? 12.087 11.431 4.049 1.00 49.53 107 ARG A C 1
ATOM 816 O O . ARG A 1 107 ? 13.102 12.112 4.184 1.00 49.53 107 ARG A O 1
ATOM 823 N N . ALA A 1 108 ? 11.078 11.770 3.241 1.00 50.09 108 ALA A N 1
ATOM 824 C CA . ALA A 1 108 ? 11.055 13.006 2.453 1.00 50.09 108 ALA A CA 1
ATOM 825 C C . ALA A 1 108 ? 11.004 14.242 3.367 1.00 50.09 108 ALA A C 1
ATOM 827 O O . ALA A 1 108 ? 11.881 15.100 3.291 1.00 50.09 108 ALA A O 1
ATOM 828 N N . GLU A 1 109 ? 10.078 14.256 4.331 1.00 48.66 109 GLU A N 1
ATOM 829 C CA . GLU A 1 109 ? 9.924 15.354 5.299 1.00 48.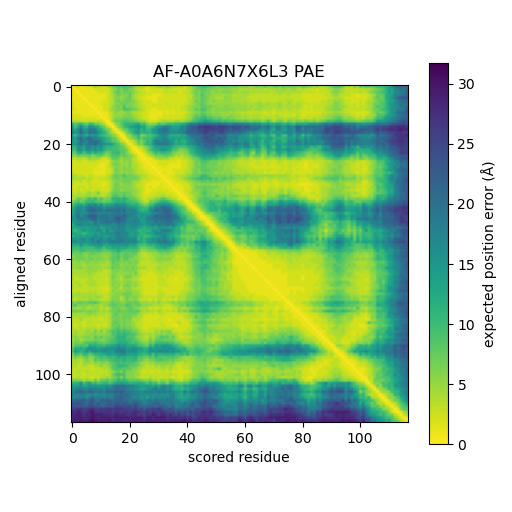66 109 GLU A CA 1
ATOM 830 C C . GLU A 1 109 ? 11.154 15.488 6.231 1.00 48.66 109 GLU A C 1
ATOM 832 O O . GLU A 1 109 ? 11.563 16.596 6.583 1.00 48.66 109 GLU A O 1
ATOM 837 N N . SER A 1 110 ? 11.814 14.376 6.593 1.00 50.72 110 SER A N 1
ATOM 838 C CA . SER A 1 110 ? 13.041 14.410 7.414 1.00 50.72 110 SER A CA 1
ATOM 839 C C . SER A 1 110 ? 14.263 14.964 6.671 1.00 50.72 110 SER A C 1
ATOM 841 O O . SER A 1 110 ? 15.186 15.465 7.310 1.00 50.72 110 SER A O 1
ATOM 843 N N . ARG A 1 111 ? 14.292 14.891 5.332 1.00 49.66 111 ARG A N 1
ATOM 844 C CA . ARG A 1 111 ? 15.368 15.470 4.507 1.00 49.66 111 ARG A CA 1
ATOM 845 C C . ARG A 1 111 ? 15.201 16.981 4.317 1.00 49.66 111 ARG A C 1
ATOM 847 O O . ARG A 1 111 ? 16.195 17.670 4.111 1.00 49.66 111 ARG A O 1
ATOM 854 N N . GLU A 1 112 ? 13.974 17.489 4.420 1.00 46.78 112 GLU A N 1
ATOM 855 C CA . GLU A 1 112 ? 13.638 18.911 4.256 1.00 46.78 112 GLU A CA 1
ATOM 856 C C . GLU A 1 112 ? 13.749 19.735 5.545 1.00 46.78 112 GLU A C 1
ATOM 858 O O . GLU A 1 112 ? 13.632 20.959 5.505 1.00 46.78 112 GLU A O 1
ATOM 863 N N . ARG A 1 113 ? 14.020 19.101 6.692 1.00 44.03 113 ARG A N 1
ATOM 864 C CA . ARG A 1 113 ? 14.334 19.802 7.942 1.00 44.03 113 ARG A CA 1
ATOM 865 C C . ARG A 1 113 ? 15.850 19.881 8.160 1.00 44.03 113 ARG A C 1
ATOM 867 O O . ARG A 1 113 ? 16.388 19.049 8.893 1.00 44.03 113 ARG A O 1
ATOM 874 N N . PRO A 1 114 ? 16.570 20.880 7.606 1.00 41.53 114 PRO A N 1
ATOM 875 C CA . PRO A 1 114 ? 17.882 21.207 8.139 1.00 41.53 114 PRO A CA 1
ATOM 876 C C . PRO A 1 114 ? 17.681 21.664 9.589 1.00 41.53 114 PRO A C 1
ATOM 878 O O . PRO A 1 114 ? 16.759 22.422 9.890 1.00 41.53 114 PRO A O 1
ATOM 881 N N . GLY A 1 115 ? 18.495 21.116 10.491 1.00 48.28 115 GLY A N 1
ATOM 882 C CA . GLY A 1 115 ? 18.323 21.229 11.934 1.00 48.28 115 GLY A CA 1
ATOM 883 C C . GLY A 1 115 ? 17.981 22.641 12.408 1.00 48.28 115 GLY A C 1
ATOM 884 O O . GLY A 1 115 ? 18.746 23.582 12.220 1.00 48.28 115 GLY A O 1
ATOM 885 N N . THR A 1 116 ? 16.846 22.766 13.088 1.00 47.69 116 THR A N 1
ATOM 886 C CA . THR A 1 116 ? 16.648 23.824 14.077 1.00 47.69 116 THR A CA 1
ATOM 887 C C . THR A 1 116 ? 17.430 23.401 15.312 1.00 47.69 116 THR A C 1
ATOM 889 O O . THR A 1 116 ? 16.921 22.628 16.129 1.00 47.69 116 THR A O 1
ATOM 892 N N . SER A 1 117 ? 18.695 23.814 15.354 1.00 48.22 117 SER A N 1
ATOM 893 C CA . SER A 1 117 ? 19.509 23.802 16.567 1.00 48.22 117 SER A CA 1
ATOM 894 C C . SER A 1 117 ? 19.226 25.032 17.416 1.00 48.22 117 SER A C 1
ATOM 896 O O . SER A 1 117 ? 18.782 26.053 16.845 1.00 48.22 117 SER A O 1
#

pLDDT: mean 73.57, std 14.6, range [41.53, 92.38]

Solvent-accessible surface area (backbone atoms only — not comparable to full-atom values): 7210 Å² total; per-residue (Å²): 106,71,68,57,40,45,75,73,66,26,52,72,61,78,75,82,80,50,98,60,79,52,98,85,39,59,49,42,30,27,57,83,92,42,37,32,42,30,42,76,52,78,63,73,60,89,92,49,68,62,80,64,82,86,75,80,45,74,65,58,45,53,54,49,52,50,49,54,53,52,50,42,71,77,33,86,88,52,92,61,71,42,46,27,42,32,37,52,37,62,43,63,99,87,40,72,50,73,48,75,40,78,42,48,64,64,56,56,60,58,70,73,52,75,78,89,122

Radius of gyration: 15.44 Å; Cα contacts (8 Å, |Δi|>4): 147; chains: 1; bounding box: 37×40×35 Å

Organism: NCBI:txid604330

Foldseek 3Di:
DCVVCVVVVKAWDDDPPQPQPDPQAFTWIDDVPAIETEGEDEPDPDPDLDDPDDDCDPVNVVVVVVNQVSVCVVDVVHPDYKYKYKYKDDNPDPDMDIDIGTRVVVVVVVVVDPDPD

Sequence (117 aa):
MRDYLAHRGYEVRTADSWSGDGEDAPIVATDGDETVLMAIISVCEEGSDILAEPCVGVAEFEIMRRACLLYLADHGDVDAIRHDDGDHVVAGERQAKLRHLIGARQRAESRERPGTS